Protein AF-A0A517DUM1-F1 (afdb_monomer_lite)

Foldseek 3Di:
DDPVLVVLLVVLLVVQAVAKDWDQDDDQKTKIKGKALDRDDPDPVNVVSVVSSVVQFPDWDWDDDDSIIIIITMHGHD

Secondary structure (DSSP, 8-state):
--HHHHHHHHHHHHHH-S-EEEE--TTTEEEEEEEES----SSHHHHHHHHHHHTT-SEEEEEEETTEEEEEEEEE--

Organism: NCBI:txid2377

Structure (mmCIF, N/CA/C/O backbone):
data_AF-A0A517DUM1-F1
#
_entry.id   AF-A0A517DUM1-F1
#
loop_
_atom_site.group_PDB
_atom_site.id
_atom_site.type_symbol
_atom_site.label_atom_id
_atom_site.label_alt_id
_atom_site.label_comp_id
_atom_site.label_asym_id
_atom_site.label_entity_id
_atom_site.label_seq_id
_atom_site.pdbx_PDB_ins_code
_atom_site.Cartn_x
_atom_site.Cartn_y
_atom_site.Cartn_z
_atom_site.occupancy
_atom_site.B_iso_or_equiv
_atom_site.auth_seq_id
_atom_site.auth_comp_id
_atom_site.auth_asym_id
_atom_site.auth_atom_id
_atom_site.pdbx_PDB_model_num
ATOM 1 N N . MET A 1 1 ? 13.255 -0.917 -7.987 1.00 78.75 1 MET A N 1
ATOM 2 C CA . MET A 1 1 ? 12.933 -1.369 -6.594 1.00 78.75 1 MET A CA 1
ATOM 3 C C . MET A 1 1 ? 13.345 -2.829 -6.411 1.00 78.75 1 MET A C 1
ATOM 5 O O . MET A 1 1 ? 13.026 -3.658 -7.250 1.00 78.75 1 MET A O 1
ATOM 9 N N . LYS A 1 2 ? 13.991 -3.192 -5.288 1.00 80.00 2 LYS A N 1
ATOM 10 C CA . LYS A 1 2 ? 14.348 -4.598 -4.994 1.00 80.00 2 LYS A CA 1
ATOM 11 C C . LYS A 1 2 ? 13.118 -5.455 -4.646 1.00 80.00 2 LYS A C 1
ATOM 13 O O . LYS A 1 2 ? 12.278 -5.037 -3.850 1.00 80.00 2 LYS A O 1
ATOM 18 N N . ARG A 1 3 ? 13.085 -6.709 -5.121 1.00 75.44 3 ARG A N 1
ATOM 19 C CA . ARG A 1 3 ? 12.032 -7.707 -4.815 1.00 75.44 3 ARG A CA 1
ATOM 20 C C . ARG A 1 3 ? 11.775 -7.884 -3.310 1.00 75.44 3 ARG A C 1
ATOM 22 O O . ARG A 1 3 ? 10.631 -8.020 -2.893 1.00 75.44 3 ARG A O 1
ATOM 29 N N . SER A 1 4 ? 12.818 -7.842 -2.480 1.00 81.56 4 SER A N 1
ATOM 30 C CA . SER A 1 4 ? 12.693 -7.952 -1.018 1.00 81.56 4 SER A CA 1
ATOM 31 C C . SER A 1 4 ? 11.916 -6.790 -0.389 1.00 81.56 4 SER A C 1
ATOM 33 O O . SER A 1 4 ? 11.145 -7.000 0.548 1.00 81.56 4 SER A O 1
ATOM 35 N N . THR A 1 5 ? 12.067 -5.576 -0.924 1.00 81.88 5 THR A N 1
ATOM 36 C CA . THR A 1 5 ? 11.299 -4.399 -0.503 1.00 81.88 5 THR A CA 1
ATOM 37 C C . THR A 1 5 ? 9.823 -4.578 -0.840 1.00 81.88 5 THR A C 1
ATOM 39 O O . THR A 1 5 ? 8.977 -4.387 0.030 1.00 81.88 5 THR A O 1
ATOM 42 N N . PHE A 1 6 ? 9.517 -5.040 -2.054 1.00 79.75 6 PHE A N 1
ATOM 43 C CA . PHE A 1 6 ? 8.147 -5.326 -2.477 1.00 79.75 6 PHE A CA 1
ATOM 44 C C . PHE A 1 6 ? 7.470 -6.396 -1.603 1.00 79.75 6 PHE A C 1
ATOM 46 O O . PHE A 1 6 ? 6.364 -6.181 -1.111 1.00 79.75 6 PHE A O 1
ATOM 53 N N . ILE A 1 7 ? 8.161 -7.504 -1.303 1.00 81.81 7 ILE A N 1
ATOM 54 C CA . ILE A 1 7 ? 7.646 -8.545 -0.392 1.00 81.81 7 ILE A CA 1
ATOM 55 C C . ILE A 1 7 ? 7.348 -7.961 0.997 1.00 81.81 7 ILE A C 1
ATOM 57 O O . ILE A 1 7 ? 6.307 -8.251 1.585 1.00 81.81 7 ILE A O 1
ATOM 61 N N . ARG A 1 8 ? 8.231 -7.104 1.526 1.00 82.44 8 ARG A N 1
ATOM 62 C CA . ARG A 1 8 ? 8.025 -6.456 2.830 1.00 82.44 8 ARG A CA 1
ATOM 63 C C . ARG A 1 8 ? 6.800 -5.537 2.830 1.00 82.44 8 ARG A C 1
ATOM 65 O O . ARG A 1 8 ? 6.066 -5.515 3.816 1.00 82.44 8 ARG A O 1
ATOM 72 N N . ILE A 1 9 ? 6.584 -4.805 1.740 1.00 80.44 9 ILE A N 1
ATOM 73 C CA . ILE A 1 9 ? 5.414 -3.942 1.542 1.00 80.44 9 ILE A CA 1
ATOM 74 C C . ILE A 1 9 ? 4.137 -4.783 1.497 1.00 80.44 9 ILE A C 1
ATOM 76 O O . ILE A 1 9 ? 3.203 -4.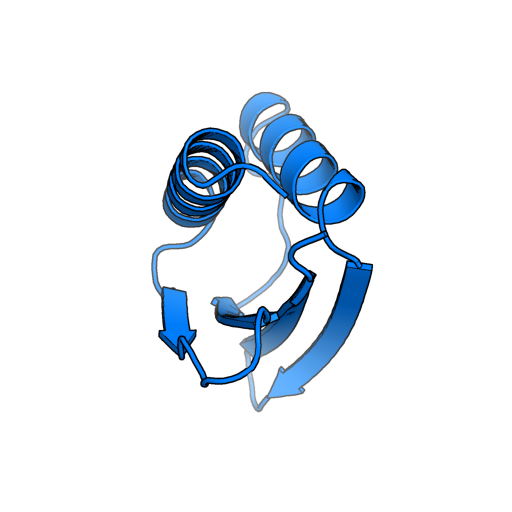490 2.238 1.00 80.44 9 ILE A O 1
ATOM 80 N N . LEU A 1 10 ? 4.116 -5.865 0.712 1.00 79.62 10 LEU A N 1
ATOM 81 C CA . LEU A 1 10 ? 2.976 -6.784 0.641 1.00 79.62 10 LEU A CA 1
ATOM 82 C C . LEU A 1 10 ? 2.610 -7.371 2.006 1.00 79.62 10 LEU A C 1
ATOM 84 O O . LEU A 1 10 ? 1.435 -7.404 2.366 1.00 79.62 10 LEU A O 1
ATOM 88 N N . SER A 1 11 ? 3.601 -7.789 2.793 1.00 82.06 11 SER A N 1
ATOM 89 C CA . SER A 1 11 ? 3.365 -8.252 4.164 1.00 82.06 11 SER A CA 1
ATOM 90 C C . SER A 1 11 ? 2.788 -7.147 5.054 1.00 82.06 11 SER A C 1
ATOM 92 O O . SER A 1 11 ? 1.904 -7.416 5.861 1.00 82.06 11 SER A O 1
ATOM 94 N N . GLY A 1 12 ? 3.241 -5.900 4.891 1.00 79.94 12 GLY A N 1
ATOM 95 C CA . GLY A 1 12 ? 2.677 -4.738 5.584 1.00 79.94 12 GLY A CA 1
ATOM 96 C C . GLY A 1 12 ? 1.214 -4.478 5.220 1.00 79.94 12 GLY A C 1
ATOM 97 O O . GLY A 1 12 ? 0.413 -4.212 6.108 1.00 79.94 12 GLY A O 1
ATOM 98 N N . ILE A 1 13 ? 0.859 -4.618 3.941 1.00 78.81 13 ILE A N 1
ATOM 99 C CA . ILE A 1 13 ? -0.516 -4.473 3.447 1.00 78.81 13 ILE A CA 1
ATOM 100 C C . ILE A 1 13 ? -1.421 -5.568 4.028 1.00 78.81 13 ILE A C 1
ATOM 102 O O . ILE A 1 13 ? -2.498 -5.267 4.531 1.00 78.81 13 ILE A O 1
ATOM 106 N N . LYS A 1 14 ? -0.963 -6.826 4.037 1.00 78.12 14 LYS A N 1
ATOM 107 C CA . LYS A 1 14 ? -1.711 -7.952 4.624 1.00 78.12 14 LYS A CA 1
ATOM 108 C C . LYS A 1 14 ? -1.924 -7.827 6.135 1.00 78.12 14 LYS A C 1
ATOM 110 O O . LYS A 1 14 ? -2.873 -8.388 6.660 1.00 78.12 14 LYS A O 1
ATOM 115 N N . LEU A 1 15 ? -1.053 -7.105 6.843 1.00 74.69 15 LEU A N 1
ATOM 116 C CA . LEU A 1 15 ? -1.225 -6.834 8.276 1.00 74.69 15 LEU A CA 1
ATOM 117 C C . LEU A 1 15 ? -2.321 -5.802 8.573 1.00 74.69 15 LEU A C 1
ATOM 119 O O . LEU A 1 15 ? -2.776 -5.728 9.712 1.00 74.69 15 LEU A O 1
ATOM 123 N N . VAL A 1 16 ? -2.690 -4.974 7.594 1.00 70.19 16 VAL A N 1
ATOM 124 C CA . VAL A 1 16 ? -3.667 -3.884 7.767 1.00 70.19 16 VAL A CA 1
ATOM 125 C C . VAL A 1 16 ? -4.950 -4.099 6.966 1.00 70.19 16 VAL A C 1
ATOM 127 O O . VAL A 1 16 ? -5.899 -3.348 7.142 1.00 70.19 16 VAL A O 1
ATOM 130 N N . SER A 1 17 ? -4.992 -5.094 6.077 1.00 70.81 17 SER A N 1
ATOM 131 C CA . SER A 1 17 ? -6.164 -5.390 5.259 1.00 70.81 17 SER A CA 1
ATOM 132 C C . SER A 1 17 ? -6.307 -6.884 4.999 1.00 70.81 17 SER A C 1
ATOM 134 O O . SER A 1 17 ? -5.362 -7.556 4.583 1.00 70.81 17 SER A O 1
ATOM 136 N N . ASN A 1 18 ? -7.531 -7.37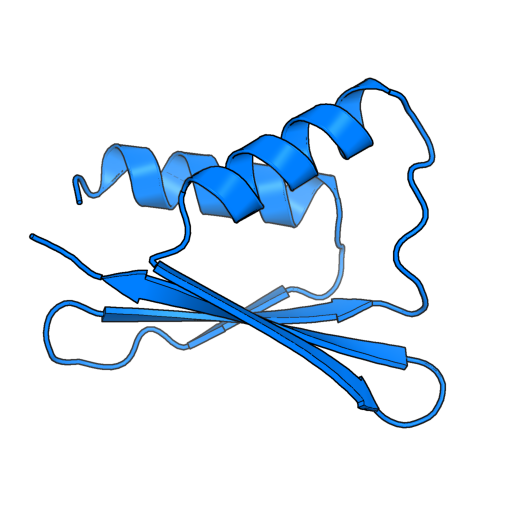7 5.190 1.00 66.25 18 ASN A N 1
ATOM 137 C CA . ASN A 1 18 ? -7.905 -8.766 4.932 1.00 66.25 18 ASN A CA 1
ATOM 138 C C . ASN A 1 18 ? -8.283 -9.021 3.460 1.00 66.25 18 ASN A C 1
ATOM 140 O O . ASN A 1 18 ? -8.331 -10.172 3.039 1.00 66.25 18 ASN A O 1
ATOM 144 N N . ASN A 1 19 ? -8.504 -7.969 2.660 1.00 68.06 19 ASN A N 1
ATOM 145 C CA . ASN A 1 19 ? -9.038 -8.054 1.295 1.00 68.06 19 ASN A CA 1
ATOM 146 C C . ASN A 1 19 ? -8.080 -7.395 0.288 1.00 68.06 19 ASN A C 1
ATOM 148 O O . ASN A 1 19 ? -8.333 -6.326 -0.277 1.00 68.06 19 ASN A O 1
ATOM 152 N N . VAL A 1 20 ? -6.938 -8.051 0.078 1.00 70.50 20 VAL A N 1
ATOM 153 C CA . VAL A 1 20 ? -5.860 -7.585 -0.804 1.00 70.50 20 VAL A CA 1
ATOM 154 C C . VAL A 1 20 ? -5.862 -8.413 -2.085 1.00 70.50 20 VAL A C 1
ATOM 156 O O . VAL A 1 20 ? -5.627 -9.618 -2.046 1.00 70.50 20 VAL A O 1
ATOM 159 N N . SER A 1 21 ? -6.087 -7.765 -3.225 1.00 67.69 21 SER A N 1
ATOM 160 C CA . SER A 1 21 ? -5.938 -8.358 -4.557 1.00 67.69 21 SER A CA 1
ATOM 161 C C . SER A 1 21 ? -4.695 -7.784 -5.228 1.00 67.69 21 SER A C 1
ATOM 163 O O . SER A 1 21 ? -4.598 -6.588 -5.497 1.00 67.69 21 SER A O 1
ATOM 165 N N . ILE A 1 22 ? -3.707 -8.634 -5.485 1.00 65.88 22 ILE A N 1
ATOM 166 C CA . ILE A 1 22 ? -2.451 -8.219 -6.113 1.00 65.88 22 ILE A CA 1
ATOM 167 C C . ILE A 1 22 ? -2.551 -8.551 -7.595 1.00 65.88 22 ILE A C 1
ATOM 169 O O . ILE A 1 22 ? -2.748 -9.711 -7.950 1.00 65.88 22 ILE A O 1
ATOM 173 N N . VAL A 1 23 ? -2.407 -7.538 -8.447 1.00 64.56 23 VAL A N 1
ATOM 174 C CA . VAL A 1 23 ? -2.341 -7.711 -9.897 1.00 64.56 23 VAL A CA 1
ATOM 175 C C . VAL A 1 23 ? -0.934 -7.314 -10.327 1.00 64.56 23 VAL A C 1
ATOM 177 O O . VAL A 1 23 ? -0.638 -6.152 -10.594 1.00 64.56 23 VAL A O 1
ATOM 180 N N . GLU A 1 24 ? -0.022 -8.280 -10.360 1.00 62.81 24 GLU A N 1
ATOM 181 C CA . GLU A 1 24 ? 1.282 -8.061 -10.987 1.00 62.81 24 GLU A CA 1
ATOM 182 C C . GLU A 1 24 ? 1.061 -7.982 -12.504 1.00 62.81 24 GLU A C 1
ATOM 184 O O . GLU A 1 24 ? 0.668 -8.969 -13.123 1.00 62.81 24 GLU A O 1
ATOM 189 N N . ASN A 1 25 ? 1.252 -6.800 -13.098 1.00 59.38 25 ASN A N 1
ATOM 190 C CA . ASN A 1 25 ? 1.185 -6.624 -14.546 1.00 59.38 25 ASN A CA 1
ATOM 191 C C . ASN A 1 25 ? 2.557 -6.211 -15.090 1.00 59.38 25 ASN A C 1
ATOM 193 O O . ASN A 1 25 ? 3.285 -5.432 -14.483 1.00 59.38 25 ASN A O 1
ATO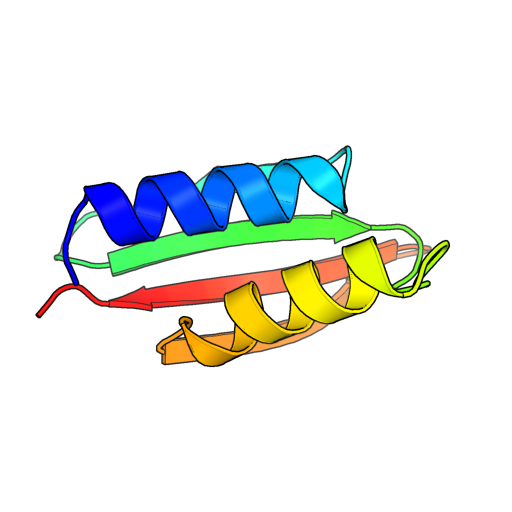M 197 N N . PHE A 1 26 ? 2.900 -6.796 -16.229 1.00 63.38 26 PHE A N 1
ATOM 198 C CA . PHE A 1 26 ? 4.215 -6.828 -16.854 1.00 63.38 26 PHE A CA 1
ATOM 199 C C . PHE A 1 26 ? 4.708 -5.428 -17.267 1.00 63.38 26 PHE A C 1
ATOM 201 O O . PHE A 1 26 ? 3.892 -4.577 -17.604 1.00 63.38 26 PHE A O 1
ATOM 208 N N . GLN A 1 27 ? 6.043 -5.247 -17.304 1.00 64.50 27 GLN A N 1
ATOM 209 C CA . GLN A 1 27 ? 6.826 -4.006 -17.553 1.00 64.50 27 GLN A CA 1
ATOM 210 C C . GLN A 1 27 ? 7.370 -3.299 -16.297 1.00 64.50 27 GLN A C 1
ATOM 212 O O . GLN A 1 27 ? 7.214 -2.091 -16.152 1.00 64.50 27 GLN A O 1
ATOM 217 N N . ASN A 1 28 ? 8.057 -4.019 -15.400 1.00 75.88 28 ASN A N 1
ATOM 218 C CA . ASN A 1 28 ? 8.733 -3.417 -14.236 1.00 75.88 28 ASN A CA 1
ATOM 219 C C . ASN A 1 28 ? 7.798 -2.633 -13.300 1.00 75.88 28 ASN A C 1
ATOM 221 O O . ASN A 1 28 ? 8.235 -1.725 -12.602 1.00 75.88 28 ASN A O 1
ATOM 225 N N . LYS A 1 29 ? 6.504 -2.958 -13.268 1.00 79.94 29 LYS A N 1
ATOM 226 C CA . LYS A 1 29 ? 5.538 -2.332 -12.363 1.00 79.94 29 LYS A CA 1
ATOM 227 C C . LYS A 1 29 ? 4.767 -3.403 -11.610 1.00 79.94 29 LYS A C 1
ATOM 229 O O . LYS A 1 29 ? 4.568 -4.507 -12.101 1.00 79.94 29 LYS A O 1
ATOM 234 N N . ALA A 1 30 ? 4.327 -3.078 -10.405 1.00 85.25 30 ALA A N 1
ATOM 235 C CA . ALA A 1 30 ? 3.401 -3.893 -9.640 1.00 85.25 30 ALA A CA 1
ATOM 236 C C . ALA A 1 30 ? 2.206 -3.035 -9.230 1.00 85.25 30 ALA A C 1
ATOM 238 O O . ALA A 1 30 ? 2.376 -1.950 -8.668 1.00 85.25 30 ALA A O 1
ATOM 239 N N . LEU A 1 31 ? 1.003 -3.536 -9.511 1.00 86.00 31 LEU A N 1
ATOM 240 C CA . LEU A 1 31 ? -0.251 -2.904 -9.132 1.00 86.00 31 LEU A CA 1
ATOM 241 C C . LEU A 1 31 ? -0.864 -3.692 -7.973 1.00 86.00 31 LEU A C 1
ATOM 243 O O . LEU A 1 31 ? -1.123 -4.892 -8.067 1.00 86.00 31 LEU A O 1
ATOM 247 N N . VAL A 1 32 ? -1.105 -3.019 -6.856 1.00 86.00 32 VAL A N 1
ATOM 248 C CA . VAL A 1 32 ? -1.758 -3.623 -5.694 1.00 86.00 32 VAL A CA 1
ATOM 249 C C . VAL A 1 32 ? -3.094 -2.938 -5.482 1.00 86.00 32 VAL A C 1
ATOM 251 O O . VAL A 1 32 ? -3.154 -1.720 -5.327 1.00 86.00 32 VAL A O 1
ATOM 254 N N . ILE A 1 33 ? -4.163 -3.729 -5.476 1.00 86.62 33 ILE A N 1
ATOM 255 C CA . ILE A 1 33 ? -5.526 -3.265 -5.252 1.00 86.62 33 ILE A CA 1
ATOM 256 C C . ILE A 1 33 ? -5.975 -3.776 -3.887 1.00 86.62 33 ILE A C 1
ATOM 258 O O . ILE A 1 33 ? -5.962 -4.972 -3.603 1.00 86.62 33 ILE A O 1
ATOM 262 N N . ILE A 1 34 ? -6.383 -2.861 -3.024 1.00 85.12 34 ILE A N 1
ATOM 263 C CA . ILE A 1 34 ? -6.852 -3.171 -1.680 1.00 85.12 34 ILE A CA 1
ATOM 264 C C . ILE A 1 34 ? -8.291 -2.682 -1.587 1.00 85.12 34 ILE A C 1
ATOM 266 O O . ILE A 1 34 ? -8.568 -1.522 -1.887 1.00 85.12 34 ILE A O 1
ATOM 270 N N . ARG A 1 35 ? -9.199 -3.565 -1.173 1.00 85.38 35 ARG A N 1
ATOM 271 C CA . ARG A 1 35 ? -10.591 -3.218 -0.879 1.00 85.38 35 ARG A CA 1
ATOM 272 C C . ARG A 1 35 ? -10.755 -3.215 0.632 1.00 85.38 35 ARG A C 1
ATOM 274 O O . ARG A 1 35 ? -10.530 -4.239 1.267 1.00 85.38 35 ARG A O 1
ATOM 281 N N . VAL A 1 36 ? -11.086 -2.077 1.223 1.00 82.25 36 VAL A N 1
ATOM 282 C CA . VAL A 1 36 ? -11.294 -1.961 2.677 1.00 82.25 36 VAL A CA 1
ATOM 283 C C . VAL A 1 36 ? -12.591 -1.219 2.956 1.00 82.25 36 VAL A C 1
ATOM 285 O O . VAL A 1 36 ? -12.899 -0.310 2.202 1.00 82.25 36 VAL A O 1
ATOM 288 N N . PRO A 1 37 ? -13.353 -1.555 4.009 1.00 80.31 37 PRO A N 1
ATOM 289 C CA . PRO A 1 37 ? -14.557 -0.796 4.362 1.00 80.31 37 PRO A CA 1
ATOM 290 C C . PRO A 1 37 ? -14.225 0.666 4.699 1.00 80.31 37 PRO A C 1
ATOM 292 O O . PRO A 1 37 ? -14.890 1.585 4.240 1.00 80.31 37 PRO A O 1
ATOM 295 N N . GLU A 1 38 ? -13.132 0.887 5.426 1.00 76.81 38 GLU A N 1
ATOM 296 C CA . GLU A 1 38 ? -12.617 2.204 5.796 1.00 76.81 38 GLU A CA 1
ATOM 297 C C . GLU A 1 38 ? -11.099 2.128 6.042 1.00 76.81 38 GLU A C 1
ATOM 299 O O . GLU A 1 38 ? -10.544 1.044 6.231 1.00 76.81 38 GLU A O 1
ATOM 304 N N . ILE A 1 39 ? -10.407 3.273 6.032 1.00 74.06 39 ILE A N 1
ATOM 305 C CA . ILE A 1 39 ? -8.996 3.360 6.445 1.00 74.06 39 ILE A CA 1
ATOM 306 C C . ILE A 1 39 ? -8.967 3.825 7.899 1.00 74.06 39 ILE A C 1
ATOM 308 O O . ILE A 1 39 ? -8.729 4.997 8.192 1.00 74.06 39 ILE A O 1
ATOM 312 N N . THR A 1 40 ? -9.225 2.900 8.817 1.00 68.88 40 THR A N 1
ATOM 313 C 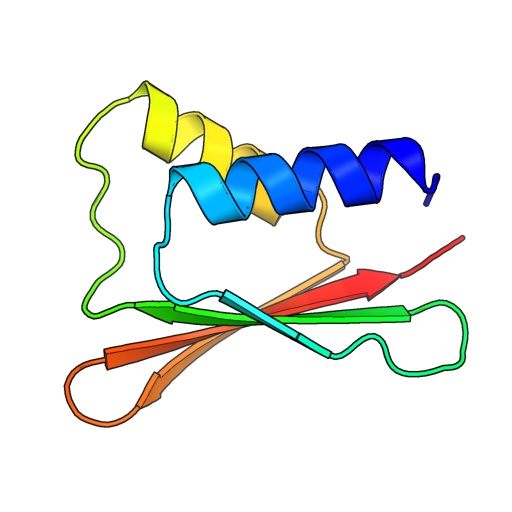CA . THR A 1 40 ? -9.095 3.139 10.256 1.00 68.88 40 THR A CA 1
ATOM 314 C C . THR A 1 40 ? -7.843 2.459 10.798 1.00 68.88 40 THR A C 1
ATOM 316 O O . THR A 1 40 ? -7.489 1.335 10.446 1.00 68.88 40 THR A O 1
ATOM 319 N N . GLY A 1 41 ? -7.084 3.190 11.615 1.00 65.44 41 GLY A N 1
ATOM 320 C CA . GLY A 1 41 ? -5.918 2.645 12.300 1.00 65.44 41 GLY A CA 1
ATOM 321 C C . GLY A 1 41 ? -6.336 2.094 13.654 1.00 65.44 41 GLY A C 1
ATOM 322 O O . GLY A 1 41 ? -6.426 2.867 14.601 1.00 65.44 41 GLY A O 1
ATOM 323 N N . GLU A 1 42 ? -6.539 0.781 13.774 1.00 65.25 42 GLU A N 1
ATOM 324 C CA . GLU A 1 42 ? -6.906 0.160 15.062 1.00 65.25 42 GLU A CA 1
ATOM 325 C C . GLU A 1 42 ? -5.745 0.216 16.078 1.00 65.25 42 GLU A C 1
ATOM 327 O O . GLU A 1 42 ? -5.932 0.065 17.283 1.00 65.25 42 GLU A O 1
ATOM 332 N N . SER A 1 43 ? -4.516 0.471 15.605 1.00 77.50 43 SER A N 1
ATOM 333 C CA . SER A 1 43 ? -3.330 0.654 16.438 1.00 77.50 43 SER A CA 1
ATOM 334 C C . SER A 1 43 ? -2.278 1.577 15.797 1.00 77.50 43 SER A C 1
ATOM 336 O O . SER A 1 43 ? -2.108 1.595 14.570 1.00 77.50 43 SER A O 1
ATOM 338 N N . PRO A 1 44 ? -1.433 2.257 16.604 1.00 81.75 44 PRO A N 1
ATOM 339 C CA . PRO A 1 44 ? -0.294 3.030 16.095 1.00 81.75 44 PRO A CA 1
ATOM 340 C C . PRO A 1 44 ? 0.677 2.205 15.235 1.00 81.75 44 PRO A C 1
ATOM 342 O O . PRO A 1 44 ? 1.384 2.743 14.381 1.00 81.75 44 PRO A O 1
ATOM 345 N N . LYS A 1 45 ? 0.744 0.886 15.458 1.00 82.31 45 LYS A N 1
ATOM 346 C CA . LYS A 1 45 ? 1.588 -0.030 14.681 1.00 82.31 45 LYS A CA 1
ATOM 347 C C . LYS A 1 45 ? 1.044 -0.232 13.264 1.00 82.31 45 LYS A C 1
ATOM 349 O O . LYS A 1 45 ? 1.837 -0.189 12.321 1.00 82.31 45 LYS A O 1
ATOM 354 N N . GLN A 1 46 ? -0.266 -0.433 13.111 1.00 74.56 46 GLN A N 1
ATOM 355 C CA . GLN A 1 46 ? -0.907 -0.533 11.795 1.00 74.56 46 GLN A CA 1
ATOM 356 C C . GLN A 1 46 ? -0.766 0.787 11.033 1.00 74.56 46 GLN A C 1
ATOM 358 O O . GLN A 1 46 ? -0.315 0.768 9.891 1.00 74.56 46 GLN A O 1
ATOM 363 N N . PHE A 1 47 ? -0.992 1.929 11.692 1.00 79.88 47 PHE A N 1
ATOM 364 C CA . PHE A 1 47 ? -0.837 3.244 11.060 1.00 79.88 47 PHE A CA 1
ATOM 365 C C . PHE A 1 47 ? 0.589 3.483 10.535 1.00 79.88 47 PHE A C 1
ATOM 367 O O . PHE A 1 47 ? 0.782 3.809 9.365 1.00 79.88 47 PHE A O 1
ATOM 374 N N . ARG A 1 48 ? 1.618 3.212 11.353 1.00 84.12 48 ARG A N 1
ATOM 375 C CA . ARG A 1 48 ? 3.022 3.297 10.905 1.00 84.12 48 ARG A CA 1
ATOM 376 C C . ARG A 1 48 ? 3.347 2.330 9.766 1.00 84.12 48 ARG A C 1
ATOM 378 O O . ARG A 1 48 ? 4.194 2.636 8.930 1.00 84.12 48 ARG A O 1
ATOM 385 N N . SER A 1 49 ? 2.734 1.148 9.751 1.00 82.06 49 SER A N 1
ATOM 386 C CA . SER A 1 49 ? 2.945 0.167 8.679 1.00 82.06 49 SER A CA 1
ATOM 387 C C . SER A 1 49 ? 2.326 0.655 7.372 1.00 82.06 49 SER A C 1
ATOM 389 O O . SER A 1 49 ? 2.988 0.612 6.340 1.00 82.06 49 SER A O 1
ATOM 391 N N . PHE A 1 50 ? 1.116 1.210 7.435 1.00 79.88 50 PHE A N 1
ATOM 392 C CA . PHE A 1 50 ? 0.437 1.806 6.291 1.00 79.88 50 PHE A CA 1
ATOM 393 C C . PHE A 1 50 ? 1.205 3.006 5.720 1.00 79.88 50 PHE A C 1
ATOM 395 O O . PHE A 1 50 ? 1.460 3.061 4.521 1.00 79.88 50 PHE A O 1
ATOM 402 N N . GLN A 1 51 ? 1.700 3.909 6.572 1.00 84.06 51 GLN A N 1
ATOM 403 C CA . GLN A 1 51 ? 2.544 5.026 6.130 1.00 84.06 51 GLN A CA 1
ATOM 404 C C . GLN A 1 51 ? 3.817 4.564 5.408 1.00 84.06 51 GLN A C 1
ATOM 406 O O . GLN A 1 51 ? 4.197 5.156 4.403 1.00 84.06 51 GLN A O 1
ATOM 411 N N . LYS A 1 52 ? 4.462 3.485 5.876 1.00 84.81 52 LYS A N 1
ATOM 412 C CA . LYS A 1 52 ? 5.642 2.905 5.206 1.00 84.81 52 LYS A CA 1
ATOM 413 C C . LYS A 1 52 ? 5.315 2.295 3.845 1.00 84.81 52 LYS A C 1
ATOM 415 O O . LYS A 1 52 ? 6.148 2.326 2.941 1.00 84.81 52 LYS A O 1
ATOM 420 N N . VAL A 1 53 ? 4.128 1.706 3.707 1.00 83.81 53 VAL A N 1
ATOM 421 C CA . VAL A 1 53 ? 3.640 1.199 2.420 1.00 83.81 53 VAL A CA 1
ATOM 422 C C . VAL A 1 53 ? 3.477 2.367 1.448 1.00 83.81 53 VAL A C 1
ATOM 424 O O . VAL A 1 53 ? 4.045 2.324 0.359 1.00 83.81 53 VAL A O 1
ATOM 427 N N . LEU A 1 54 ? 2.785 3.430 1.871 1.00 85.38 54 LEU A N 1
ATOM 428 C CA . LEU A 1 54 ? 2.559 4.622 1.051 1.00 85.38 54 LEU A CA 1
ATOM 429 C C . LEU A 1 54 ? 3.861 5.343 0.687 1.00 85.38 54 LEU A C 1
ATOM 431 O O . LEU A 1 54 ? 4.034 5.751 -0.454 1.00 85.38 54 LEU A O 1
ATOM 435 N N . SER A 1 55 ? 4.822 5.446 1.608 1.00 87.19 55 SER A N 1
ATOM 436 C CA . SER A 1 55 ? 6.115 6.080 1.314 1.00 87.19 55 SER A CA 1
ATOM 437 C C . SER A 1 55 ? 6.951 5.312 0.289 1.00 87.19 55 SER A C 1
ATOM 439 O O . SER A 1 55 ? 7.930 5.844 -0.221 1.00 87.19 55 SER A O 1
ATOM 441 N N . SER A 1 56 ? 6.626 4.039 0.052 1.00 84.94 56 SER A N 1
ATOM 442 C CA . SER A 1 56 ? 7.365 3.175 -0.868 1.00 84.94 56 SER A CA 1
ATOM 443 C C . SER A 1 56 ? 6.672 3.012 -2.221 1.00 84.94 56 SER A C 1
ATOM 445 O O . SER A 1 56 ? 7.253 2.399 -3.115 1.00 84.94 56 SER A O 1
ATOM 447 N N . CYS A 1 57 ? 5.433 3.490 -2.370 1.00 88.25 57 CYS A N 1
ATOM 448 C CA . CYS A 1 57 ? 4.724 3.452 -3.645 1.00 88.25 57 CYS A CA 1
ATOM 449 C C . CYS A 1 57 ? 5.107 4.655 -4.511 1.00 88.25 57 CYS A C 1
ATOM 451 O O . CYS A 1 57 ? 5.318 5.754 -4.003 1.00 88.25 57 CYS A O 1
ATOM 453 N N . SER A 1 58 ? 5.182 4.439 -5.823 1.00 89.62 58 SER A N 1
ATOM 454 C CA . SER A 1 58 ? 5.425 5.505 -6.800 1.00 89.62 58 SER A CA 1
ATOM 455 C C . SER A 1 58 ? 4.181 6.376 -6.975 1.00 89.62 58 SER A C 1
ATOM 457 O O . SER A 1 58 ? 4.275 7.584 -7.164 1.00 89.62 58 SER A O 1
ATOM 459 N N . TYR A 1 59 ? 3.001 5.758 -6.894 1.00 89.62 59 TYR A N 1
ATOM 460 C CA . TYR A 1 59 ? 1.716 6.441 -6.966 1.00 89.62 59 TYR A CA 1
ATOM 461 C C . TYR A 1 59 ? 0.663 5.673 -6.167 1.00 89.62 59 TYR A C 1
ATOM 463 O O . TYR A 1 59 ? 0.686 4.438 -6.130 1.00 89.62 59 TYR A O 1
ATOM 471 N N . TYR A 1 60 ? -0.287 6.391 -5.571 1.00 90.44 60 TYR A N 1
ATOM 472 C CA . TYR A 1 60 ? -1.471 5.792 -4.971 1.00 90.44 60 TYR A CA 1
ATOM 473 C C . TYR A 1 60 ? -2.730 6.597 -5.277 1.00 90.44 60 TYR A C 1
ATOM 475 O O . TYR A 1 60 ? -2.689 7.805 -5.496 1.00 90.44 60 TYR A O 1
ATOM 483 N N . ASN A 1 61 ? -3.861 5.903 -5.273 1.00 90.81 61 ASN A N 1
ATOM 484 C CA . ASN A 1 61 ? -5.181 6.474 -5.477 1.00 90.81 61 ASN A CA 1
ATOM 485 C C . ASN A 1 61 ? -6.175 5.796 -4.537 1.00 90.81 61 ASN A C 1
ATOM 487 O O . ASN A 1 61 ? -6.114 4.581 -4.352 1.00 90.81 61 ASN A O 1
ATOM 491 N N . ILE A 1 62 ? -7.085 6.573 -3.961 1.00 90.06 62 ILE A N 1
ATOM 492 C CA . ILE A 1 62 ? -8.121 6.089 -3.051 1.00 90.06 62 ILE A CA 1
ATOM 493 C C . ILE A 1 62 ? -9.448 6.596 -3.594 1.00 90.06 62 ILE A C 1
ATOM 495 O O . ILE A 1 62 ? -9.632 7.802 -3.756 1.00 90.06 62 ILE A O 1
ATOM 499 N N . LYS A 1 63 ? -10.361 5.677 -3.899 1.00 92.25 63 LYS A N 1
ATOM 500 C CA . LYS A 1 63 ? -11.695 6.001 -4.407 1.00 92.25 63 LYS A CA 1
ATOM 501 C C . LYS A 1 63 ? -12.764 5.268 -3.601 1.00 92.25 63 LYS A C 1
ATOM 503 O O . LYS A 1 63 ? -12.504 4.143 -3.178 1.00 92.25 63 LYS A O 1
ATOM 508 N N . PRO A 1 64 ? -13.951 5.862 -3.411 1.00 90.94 64 PRO A N 1
ATOM 509 C CA . PRO A 1 64 ? -15.103 5.106 -2.938 1.00 90.94 64 PRO A CA 1
ATOM 510 C C . PRO A 1 64 ? -15.485 4.029 -3.966 1.00 90.94 64 PRO A C 1
ATOM 512 O O . PRO A 1 64 ? -15.414 4.266 -5.174 1.00 90.94 64 PRO A O 1
ATOM 515 N N . ASP A 1 65 ? -15.873 2.854 -3.481 1.00 90.19 65 ASP A N 1
ATOM 516 C CA . ASP A 1 65 ? -16.362 1.706 -4.251 1.00 90.19 65 ASP A CA 1
ATOM 517 C C . ASP A 1 65 ? -17.505 1.040 -3.466 1.00 90.19 65 ASP A C 1
ATOM 519 O O . ASP A 1 65 ? -17.286 0.149 -2.644 1.00 90.19 65 ASP A O 1
ATOM 523 N N . GLY A 1 66 ? -18.729 1.546 -3.655 1.00 88.62 66 GLY A N 1
ATOM 524 C CA . GLY A 1 66 ? -19.885 1.178 -2.829 1.00 88.62 66 GLY A CA 1
ATOM 525 C C . GLY A 1 66 ? -19.689 1.584 -1.365 1.00 88.62 66 GLY A C 1
ATOM 526 O O . GLY A 1 66 ? -19.282 2.711 -1.088 1.00 88.62 66 GLY A O 1
ATOM 527 N N . ASP A 1 67 ? -19.925 0.647 -0.444 1.00 87.00 67 ASP A N 1
ATOM 528 C CA . ASP A 1 67 ? -19.698 0.814 1.004 1.00 87.00 67 ASP A CA 1
ATOM 529 C C . ASP A 1 67 ? -18.229 0.581 1.415 1.00 87.00 67 ASP A C 1
ATOM 531 O O . ASP A 1 67 ? -17.921 0.295 2.572 1.00 87.00 67 ASP A O 1
ATOM 535 N N . GLN A 1 68 ? -17.310 0.611 0.448 1.00 87.31 68 GLN A N 1
ATOM 536 C CA . GLN A 1 68 ? -15.890 0.347 0.644 1.00 87.31 68 GLN A CA 1
ATOM 537 C C . GLN A 1 68 ? -15.037 1.429 -0.021 1.00 87.31 68 GLN A C 1
ATOM 539 O O . GLN A 1 68 ? -15.500 2.298 -0.759 1.00 87.31 68 GLN A O 1
ATOM 544 N N . LEU A 1 69 ? -13.740 1.349 0.234 1.00 86.06 69 LEU A N 1
ATOM 545 C CA . LEU A 1 69 ? -12.685 2.109 -0.399 1.00 86.06 69 LEU A CA 1
ATOM 546 C C . LEU A 1 69 ? -11.838 1.168 -1.249 1.00 86.06 69 LEU A C 1
ATOM 548 O O . LEU A 1 69 ? -11.344 0.135 -0.785 1.00 86.06 69 LEU A O 1
ATOM 552 N N . LEU A 1 70 ? -11.620 1.579 -2.491 1.00 88.81 70 LEU A N 1
ATOM 553 C CA . LEU A 1 70 ? -10.674 0.977 -3.408 1.00 88.81 70 LEU A CA 1
ATOM 554 C C . LEU A 1 70 ? -9.363 1.762 -3.347 1.00 88.81 70 LEU A C 1
ATOM 556 O O . LEU A 1 70 ? -9.263 2.883 -3.853 1.00 88.81 70 LEU A O 1
ATOM 560 N N . VAL A 1 71 ? -8.344 1.161 -2.741 1.00 88.44 71 VAL A N 1
ATOM 561 C CA . VAL A 1 71 ? -6.987 1.707 -2.692 1.00 88.44 71 VAL A CA 1
ATOM 562 C C . VAL A 1 71 ? -6.155 1.036 -3.772 1.00 88.44 71 VAL A C 1
ATOM 564 O O . VAL A 1 71 ? -5.959 -0.177 -3.767 1.00 88.44 71 VAL A O 1
ATOM 567 N N . THR A 1 72 ? -5.652 1.832 -4.703 1.00 90.00 72 THR A N 1
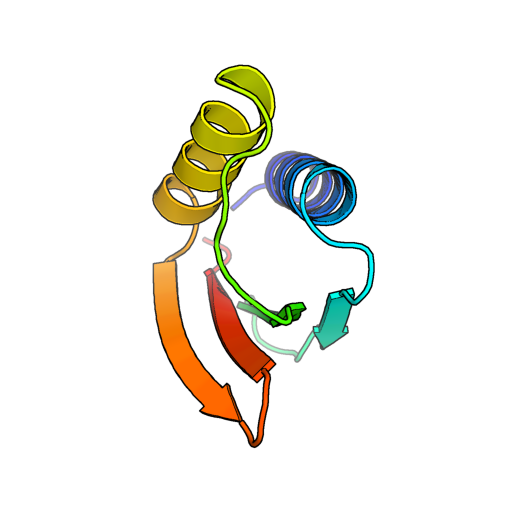ATOM 568 C CA . THR A 1 72 ? -4.760 1.381 -5.770 1.00 90.00 72 THR A CA 1
ATOM 569 C C . THR A 1 72 ? -3.358 1.894 -5.484 1.00 90.00 72 THR A C 1
ATOM 571 O O . THR A 1 72 ? -3.160 3.103 -5.408 1.00 90.00 72 THR A O 1
ATOM 574 N N . LEU A 1 73 ? -2.390 0.992 -5.338 1.00 90.25 73 LEU A N 1
ATOM 575 C CA . LEU A 1 73 ? -0.978 1.306 -5.127 1.00 90.25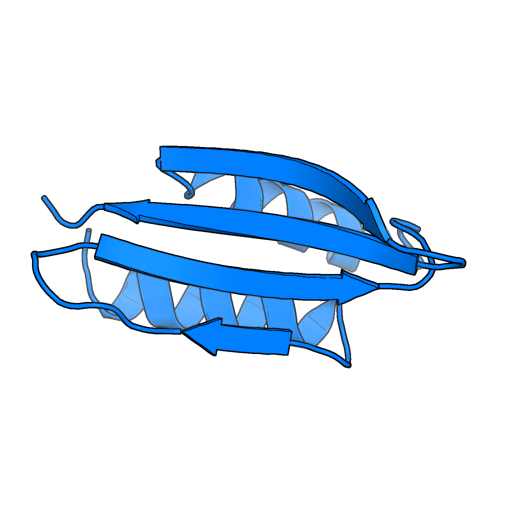 73 LEU A CA 1
ATOM 576 C C . LEU A 1 73 ? -0.171 0.846 -6.338 1.00 90.25 73 LEU A C 1
ATOM 578 O O . LEU A 1 73 ? -0.300 -0.297 -6.774 1.00 90.25 73 LEU A O 1
ATOM 582 N N . THR A 1 74 ? 0.682 1.720 -6.854 1.00 89.62 74 THR A N 1
ATOM 583 C CA . THR A 1 74 ? 1.598 1.414 -7.956 1.00 89.62 74 THR A CA 1
ATOM 584 C C . THR A 1 74 ? 3.029 1.441 -7.444 1.00 89.62 74 THR A C 1
ATOM 586 O O . THR A 1 74 ? 3.452 2.412 -6.814 1.00 89.62 74 THR A O 1
ATOM 589 N N . PHE A 1 75 ? 3.779 0.384 -7.731 1.00 87.75 75 PHE A N 1
ATOM 590 C CA . PHE A 1 75 ? 5.200 0.272 -7.421 1.00 87.75 75 PHE A CA 1
ATOM 591 C C . PHE A 1 75 ? 5.972 0.100 -8.719 1.00 87.75 75 PHE A C 1
ATOM 593 O O . PHE A 1 75 ? 5.694 -0.832 -9.467 1.00 87.75 75 PHE A O 1
ATOM 600 N N . GLU A 1 76 ? 6.942 0.967 -8.980 1.00 85.06 76 GLU A N 1
ATOM 601 C CA . GLU A 1 76 ? 7.811 0.850 -10.151 1.00 85.06 76 GLU A CA 1
ATOM 602 C C . GLU A 1 76 ? 9.170 0.259 -9.756 1.00 85.06 76 GLU A C 1
ATOM 604 O O . GLU A 1 76 ? 9.723 0.524 -8.680 1.00 85.06 76 GLU A O 1
ATOM 609 N N . TRP A 1 77 ? 9.698 -0.609 -10.611 1.00 77.62 77 TRP A N 1
ATOM 610 C CA . TRP A 1 77 ? 11.037 -1.147 -10.496 1.00 77.62 77 TRP A CA 1
ATOM 611 C C . TRP A 1 77 ? 11.989 -0.293 -11.330 1.00 77.62 77 TRP A C 1
ATOM 613 O O . TRP A 1 77 ? 12.007 -0.418 -12.549 1.00 77.62 77 TRP A O 1
ATOM 623 N N . ASP A 1 78 ? 12.806 0.519 -10.656 1.00 64.94 78 ASP A N 1
ATOM 624 C CA . ASP A 1 78 ? 14.164 0.804 -11.148 1.00 64.94 78 ASP A CA 1
ATOM 625 C C . ASP A 1 78 ? 14.966 -0.488 -11.307 1.00 64.94 78 ASP A C 1
ATOM 627 O O . ASP A 1 78 ? 14.916 -1.297 -10.334 1.00 64.94 78 ASP A O 1
#

Radius of gyration: 12.11 Å; chains: 1; bounding box: 34×15×34 Å

pLDDT: mean 80.11, std 8.38, range [59.38, 92.25]

Sequence (78 aa):
MKRSTFIRILSGIKLVSNNVSIVENFQNKALVIIRVPEITGESPKQFRSFQKVLSSCSYYNIKPDGDQLLVTLTFEWD